Protein AF-A0AAJ6QW64-F1 (afdb_monomer)

Foldseek 3Di:
DDPDDDPVNVVVCVVVVVVDDQPDWAWQDADPQGKTKTWADDPPPPPDDIAIDIDHPDPDPDDDDDPQQVCVNVVVDPHRDDPVVSVVVVVVVVVVVVVVVVCCVVVPDPPQPPPPDPPDDGDDPDPDPPVPVPDPDDPDDDDPDDD

Secondary structure (DSSP, 8-state):
------HHHHHHHHHHHHHSPPPPPEEEEE-TT--EEEEE---GGG-PPPEEEEE-SS--TT----HHHHHHHTTS-SSPPPHHHHHHHHHHHHHHHHHHHHHHHHSTT------SSTTPPP--TT----TTTT-------------

Nearest PDB structures (foldseek):
  7aqr-assembly1_q  TM=7.880E-01  e=1.387E-02  Arabidopsis thaliana
  8bee-assembly1_q  TM=6.322E-01  e=2.793E-02  Arabidopsis thaliana
  8e73-assembly1_AL  TM=5.490E-01  e=1.575E-02  Vigna radiata
  7a24-assembly1_U  TM=6.537E-01  e=8.242E-02  Brassica oleracea
  6x89-assembly1_AL  TM=5.724E-01  e=6.389E-02  Vigna radiata

Structure (mmCIF, N/CA/C/O backbone):
data_AF-A0AAJ6QW64-F1
#
_entry.id   AF-A0AAJ6QW64-F1
#
loop_
_atom_site.group_PDB
_atom_site.id
_atom_site.type_symbol
_atom_site.label_atom_id
_atom_site.label_alt_id
_atom_site.label_comp_id
_atom_site.label_asym_id
_atom_site.label_entity_id
_atom_site.label_seq_id
_atom_site.pdbx_PDB_ins_code
_atom_site.Cartn_x
_atom_site.Cartn_y
_atom_site.Cartn_z
_atom_site.occupancy
_atom_site.B_iso_or_equiv
_atom_site.auth_seq_id
_atom_site.auth_comp_id
_atom_site.auth_asym_id
_atom_site.auth_atom_id
_atom_site.pdbx_PDB_model_num
ATOM 1 N N . MET A 1 1 ? 31.569 -36.046 -30.445 1.00 38.25 1 MET A N 1
ATOM 2 C CA . MET A 1 1 ? 32.509 -34.923 -30.222 1.00 38.25 1 MET A CA 1
ATOM 3 C C . MET A 1 1 ? 32.048 -34.120 -29.010 1.00 38.25 1 MET A C 1
ATOM 5 O O . MET A 1 1 ? 31.077 -33.381 -29.101 1.00 38.25 1 MET A O 1
ATOM 9 N N . SER A 1 2 ? 32.675 -34.322 -27.852 1.00 50.66 2 SER A N 1
ATOM 10 C CA . SER A 1 2 ? 32.357 -33.611 -26.608 1.00 50.66 2 SER A CA 1
ATOM 11 C C . SER A 1 2 ? 32.903 -32.180 -26.656 1.00 50.66 2 SER A C 1
ATOM 13 O O . SER A 1 2 ? 34.118 -31.992 -26.686 1.00 50.66 2 SER A O 1
ATOM 15 N N . ARG A 1 3 ? 32.027 -31.163 -26.658 1.00 63.41 3 ARG A N 1
ATOM 16 C CA . ARG A 1 3 ? 32.437 -29.757 -26.492 1.00 63.41 3 ARG A CA 1
ATOM 17 C C . ARG A 1 3 ? 32.950 -29.562 -25.066 1.00 63.41 3 ARG A C 1
ATOM 19 O O . ARG A 1 3 ? 32.152 -29.405 -24.144 1.00 63.41 3 ARG A O 1
ATOM 26 N N . GLN A 1 4 ? 34.266 -29.577 -24.878 1.00 64.62 4 GLN A N 1
ATOM 27 C CA . GLN A 1 4 ? 34.866 -29.096 -23.637 1.00 64.62 4 GLN A CA 1
ATOM 28 C C . GLN A 1 4 ? 34.564 -27.597 -23.528 1.00 64.62 4 GLN A C 1
ATOM 30 O O . GLN A 1 4 ? 34.981 -26.806 -24.371 1.00 64.62 4 GLN A O 1
ATOM 35 N N . ARG A 1 5 ? 33.757 -27.206 -22.538 1.00 65.44 5 ARG A N 1
ATOM 36 C CA . ARG A 1 5 ? 33.491 -25.793 -22.249 1.00 65.44 5 ARG A CA 1
ATOM 37 C C . ARG A 1 5 ? 34.778 -25.195 -21.683 1.00 65.44 5 ARG A C 1
ATOM 39 O O . ARG A 1 5 ? 35.220 -25.613 -20.618 1.00 65.44 5 ARG A O 1
ATOM 46 N N . SER A 1 6 ? 35.394 -24.271 -22.417 1.00 84.12 6 SER A N 1
ATOM 47 C CA . SER A 1 6 ? 36.622 -23.595 -21.992 1.00 84.12 6 SER A CA 1
ATOM 48 C C . SER A 1 6 ? 36.398 -22.873 -20.659 1.00 84.12 6 SER A C 1
ATOM 50 O O . SER A 1 6 ? 35.435 -22.121 -20.515 1.00 84.12 6 SER A O 1
ATOM 52 N N . VAL A 1 7 ? 37.289 -23.080 -19.684 1.00 86.06 7 VAL A N 1
ATOM 53 C CA . VAL A 1 7 ? 37.213 -22.441 -18.355 1.00 86.06 7 VAL A CA 1
ATOM 54 C C . VAL A 1 7 ? 37.225 -20.914 -18.478 1.00 86.06 7 VAL A C 1
ATOM 56 O O . VAL A 1 7 ? 36.453 -20.235 -17.806 1.00 86.06 7 VAL A O 1
ATOM 59 N N . LEU A 1 8 ? 38.029 -20.372 -19.400 1.00 85.88 8 LEU A N 1
ATOM 60 C CA . LEU A 1 8 ? 38.070 -18.933 -19.686 1.00 85.88 8 LEU A CA 1
ATOM 61 C C . LEU A 1 8 ? 36.736 -18.417 -20.227 1.00 85.88 8 LEU A C 1
ATOM 63 O O . LEU A 1 8 ? 36.308 -17.323 -19.871 1.00 85.88 8 LEU A O 1
ATOM 67 N N . GLN A 1 9 ? 36.053 -19.221 -21.042 1.00 84.75 9 GLN A N 1
ATOM 68 C CA . GLN A 1 9 ? 34.741 -18.868 -21.569 1.00 84.75 9 GLN A CA 1
ATOM 69 C C . GLN A 1 9 ? 33.681 -18.852 -20.462 1.00 84.75 9 GLN A C 1
ATOM 71 O O . GLN A 1 9 ? 32.880 -17.930 -20.414 1.00 84.75 9 GLN A O 1
ATOM 76 N N . VAL A 1 10 ? 33.731 -19.790 -19.510 1.00 86.94 10 VAL A N 1
ATOM 77 C CA . VAL A 1 10 ? 32.842 -19.779 -18.333 1.00 86.94 10 VAL A CA 1
ATOM 78 C C . VAL A 1 10 ? 33.070 -18.535 -17.469 1.00 86.94 10 VAL A C 1
ATOM 80 O O . VAL A 1 10 ? 32.108 -17.923 -17.008 1.00 86.94 10 VAL A O 1
ATOM 83 N N . LEU A 1 11 ? 34.327 -18.137 -17.257 1.00 89.06 11 LEU A N 1
ATOM 84 C CA . LEU A 1 11 ? 34.660 -16.925 -16.504 1.00 89.06 11 LEU A CA 1
ATOM 85 C C . LEU A 1 11 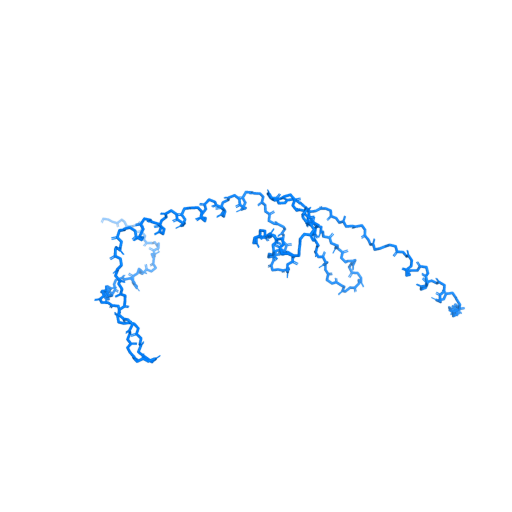? 34.187 -15.658 -17.228 1.00 89.06 11 LEU A C 1
ATOM 87 O O . LEU A 1 11 ? 33.595 -14.785 -16.598 1.00 89.06 11 LEU A O 1
ATOM 91 N N . TYR A 1 12 ? 34.387 -15.584 -18.544 1.00 89.56 12 TYR A N 1
ATOM 92 C CA . TYR A 1 12 ? 33.921 -14.477 -19.377 1.00 89.56 12 TYR A CA 1
ATOM 93 C C . TYR A 1 12 ? 32.392 -14.378 -19.393 1.00 89.56 12 TYR A C 1
ATOM 95 O O . TYR A 1 12 ? 31.841 -13.302 -19.169 1.00 89.56 12 TYR A O 1
ATOM 103 N N . ASP A 1 13 ? 31.701 -15.501 -19.588 1.00 85.00 13 ASP A N 1
ATOM 104 C CA . ASP A 1 13 ? 30.243 -15.558 -19.574 1.00 85.00 13 ASP A CA 1
ATOM 105 C C . ASP A 1 13 ? 29.701 -15.146 -18.203 1.00 85.00 13 ASP A C 1
ATOM 107 O O . ASP A 1 13 ? 28.763 -14.358 -18.132 1.00 85.00 13 ASP A O 1
ATOM 111 N N . ASN A 1 14 ? 30.304 -15.611 -17.104 1.00 85.38 14 ASN A N 1
ATOM 112 C CA . ASN A 1 14 ? 29.920 -15.192 -15.754 1.00 85.38 14 ASN A CA 1
ATOM 113 C C . ASN A 1 14 ? 30.168 -13.696 -15.515 1.00 85.38 14 ASN A C 1
ATOM 115 O O . ASN A 1 14 ? 29.297 -13.025 -14.963 1.00 85.38 14 ASN A O 1
ATOM 119 N N . PHE A 1 15 ? 31.302 -13.156 -15.965 1.00 89.38 15 PHE A N 1
ATOM 120 C CA . PHE A 1 15 ? 31.615 -11.731 -15.863 1.00 89.38 15 PHE A CA 1
ATOM 121 C C . PHE A 1 15 ? 30.610 -10.876 -16.644 1.00 89.38 15 PHE A C 1
ATOM 123 O O . PHE A 1 15 ? 30.003 -9.962 -16.086 1.00 89.38 15 PHE A O 1
ATOM 130 N N . TRP A 1 16 ? 30.329 -11.213 -17.903 1.00 87.25 16 TRP A N 1
ATOM 131 C CA . TRP A 1 16 ? 29.345 -10.473 -18.691 1.00 87.25 16 TRP A CA 1
ATOM 132 C C . TRP A 1 16 ? 27.920 -10.674 -18.196 1.00 87.25 16 TRP A C 1
ATOM 134 O O . TRP A 1 16 ? 27.145 -9.723 -18.203 1.00 87.25 16 TRP A O 1
ATOM 144 N N . ASN A 1 17 ? 27.569 -11.863 -17.705 1.00 79.31 17 ASN A N 1
ATOM 145 C CA . ASN A 1 17 ? 26.286 -12.096 -17.044 1.00 79.31 17 ASN A CA 1
ATOM 146 C C . ASN A 1 17 ? 26.152 -11.293 -15.743 1.00 79.31 17 ASN A C 1
ATOM 148 O O . ASN A 1 17 ? 25.041 -10.878 -15.427 1.00 79.31 17 ASN A O 1
ATOM 152 N N . SER A 1 18 ? 27.247 -11.024 -15.024 1.00 79.00 18 SER A N 1
ATOM 153 C CA . SER A 1 18 ? 27.232 -10.142 -13.848 1.00 79.00 18 SER A CA 1
ATOM 154 C C . SER A 1 18 ? 27.009 -8.668 -14.213 1.00 79.00 18 SER A C 1
ATOM 156 O O . SER A 1 18 ? 26.422 -7.925 -13.431 1.00 79.00 18 SER A O 1
ATOM 158 N N . LEU A 1 19 ? 27.405 -8.267 -15.427 1.00 84.44 19 LEU A N 1
ATOM 159 C CA . LEU A 1 19 ? 27.196 -6.923 -15.973 1.00 84.44 19 LEU A CA 1
ATOM 160 C C . LEU A 1 19 ? 25.818 -6.737 -16.632 1.00 84.44 19 LEU A C 1
ATOM 162 O O . LEU A 1 19 ? 25.394 -5.605 -16.876 1.00 84.44 19 LEU A O 1
ATOM 166 N N . ARG A 1 20 ? 25.099 -7.829 -16.934 1.00 77.50 20 ARG A N 1
ATOM 167 C CA . ARG A 1 20 ? 23.729 -7.760 -17.459 1.00 77.50 20 ARG A CA 1
ATOM 168 C C . ARG A 1 20 ? 22.813 -7.175 -16.384 1.00 77.50 20 ARG A C 1
ATOM 170 O O . ARG A 1 20 ? 22.674 -7.723 -15.292 1.00 77.50 20 ARG A O 1
ATOM 177 N N . ARG A 1 21 ? 22.168 -6.053 -16.715 1.00 67.12 21 ARG A N 1
ATOM 178 C CA . ARG A 1 21 ? 21.164 -5.403 -15.862 1.00 67.12 21 ARG A CA 1
ATOM 179 C C . ARG A 1 21 ? 20.037 -6.384 -15.524 1.00 67.12 21 ARG A C 1
ATOM 181 O O . ARG A 1 21 ? 19.659 -7.215 -16.349 1.00 67.12 21 ARG A O 1
ATOM 188 N N . GLN A 1 22 ? 19.511 -6.276 -14.302 1.00 66.75 22 GLN A N 1
ATOM 189 C CA . GLN A 1 22 ? 18.327 -7.027 -13.881 1.00 66.75 22 GLN A CA 1
ATOM 190 C C . GLN A 1 22 ? 17.165 -6.776 -14.865 1.00 66.75 22 GLN A C 1
ATOM 192 O O . GLN A 1 22 ? 17.109 -5.695 -15.459 1.00 66.75 22 GLN A O 1
ATOM 197 N N . PRO A 1 23 ? 16.248 -7.747 -15.048 1.00 66.31 23 PRO A N 1
ATOM 198 C CA . PRO A 1 23 ? 15.043 -7.558 -15.852 1.00 66.31 23 PRO A CA 1
ATOM 199 C C . PRO A 1 23 ? 14.312 -6.249 -15.518 1.00 66.31 23 PRO A C 1
ATOM 201 O O . PRO A 1 23 ? 14.317 -5.841 -14.351 1.00 66.31 23 PRO A O 1
ATOM 204 N N . PRO A 1 24 ? 13.683 -5.599 -16.514 1.00 69.94 24 PRO A N 1
ATOM 205 C CA . PRO A 1 24 ? 12.974 -4.345 -16.300 1.00 69.94 24 PRO A CA 1
ATOM 206 C C . PRO A 1 24 ? 11.859 -4.521 -15.262 1.00 69.94 24 PRO A C 1
ATOM 208 O O . PRO A 1 24 ? 11.127 -5.511 -15.282 1.00 69.94 24 PRO A O 1
ATOM 211 N N . LEU A 1 25 ? 11.742 -3.552 -14.353 1.00 81.19 25 LEU A N 1
ATOM 212 C CA . LEU A 1 25 ? 10.661 -3.489 -13.373 1.00 81.19 25 LEU A CA 1
ATOM 213 C C . LEU A 1 25 ? 9.340 -3.249 -14.111 1.00 81.19 25 LEU A C 1
ATOM 215 O O . LEU A 1 25 ? 9.240 -2.311 -14.903 1.00 81.19 25 LEU A O 1
ATOM 219 N N . LYS A 1 26 ? 8.320 -4.073 -13.847 1.00 88.88 26 LYS A N 1
ATOM 220 C CA . LYS A 1 26 ? 6.981 -3.843 -14.391 1.00 88.88 26 LYS A CA 1
ATOM 221 C C . LYS A 1 26 ? 6.256 -2.833 -13.494 1.00 88.88 26 LYS A C 1
ATOM 223 O O . LYS A 1 26 ? 6.089 -3.135 -12.310 1.00 88.88 26 LYS A O 1
ATOM 228 N N . PRO A 1 27 ? 5.829 -1.664 -14.009 1.00 90.94 27 PRO A N 1
ATOM 229 C CA . PRO A 1 27 ? 4.996 -0.749 -13.238 1.00 90.94 27 PRO A CA 1
ATOM 230 C C . PRO A 1 27 ? 3.635 -1.403 -12.985 1.00 90.94 27 PRO A C 1
ATOM 232 O O . PRO A 1 27 ? 3.024 -1.948 -13.906 1.00 90.94 27 PRO A O 1
ATOM 235 N N . VAL A 1 28 ? 3.195 -1.389 -11.729 1.00 93.06 28 VAL A N 1
ATOM 236 C CA . VAL A 1 28 ? 1.933 -2.004 -11.296 1.00 93.06 28 VAL A CA 1
ATOM 237 C C . VAL A 1 28 ? 0.878 -0.941 -11.035 1.00 93.06 28 VAL A C 1
ATOM 239 O O . VAL A 1 28 ? -0.241 -1.071 -11.520 1.00 93.06 28 VAL A O 1
ATOM 242 N N . GLY A 1 29 ? 1.234 0.112 -10.301 1.00 91.44 29 GLY A N 1
ATOM 243 C CA . GLY A 1 29 ? 0.305 1.183 -9.963 1.00 91.44 29 GLY A CA 1
ATOM 244 C C . GLY A 1 29 ? 0.920 2.249 -9.067 1.00 91.44 29 GLY A C 1
ATOM 245 O O . GLY A 1 29 ? 2.108 2.198 -8.738 1.00 91.44 29 GLY A O 1
ATOM 246 N N . GLU A 1 30 ? 0.081 3.203 -8.690 1.00 92.25 30 GLU A N 1
ATOM 247 C CA . GLU A 1 30 ? 0.388 4.327 -7.808 1.00 92.25 30 GLU A CA 1
ATOM 248 C C . GLU A 1 30 ? -0.679 4.387 -6.709 1.00 92.25 30 GLU A C 1
ATOM 250 O O . GLU A 1 30 ? -1.837 4.031 -6.954 1.00 92.25 30 GLU A O 1
ATOM 255 N N . ASP A 1 31 ? -0.298 4.773 -5.493 1.00 90.81 31 ASP A N 1
ATOM 256 C CA . ASP A 1 31 ? -1.255 5.004 -4.407 1.00 90.81 31 ASP A CA 1
ATOM 257 C C . ASP A 1 31 ? -1.730 6.464 -4.336 1.00 90.81 31 ASP A C 1
ATOM 259 O O . ASP A 1 31 ? -1.304 7.326 -5.099 1.00 90.81 31 ASP A O 1
ATOM 263 N N . TYR A 1 32 ? -2.630 6.758 -3.395 1.00 87.19 32 TYR A N 1
ATOM 264 C CA . TYR A 1 32 ? -3.131 8.117 -3.166 1.00 87.19 32 TYR A CA 1
ATOM 265 C C . TYR A 1 32 ? -2.081 9.073 -2.567 1.00 87.19 32 TYR A C 1
ATOM 267 O O . TYR A 1 32 ? -2.336 10.273 -2.501 1.00 87.19 32 TYR A O 1
ATOM 275 N N . LEU A 1 33 ? -0.931 8.556 -2.115 1.00 87.50 33 LEU A N 1
ATOM 276 C CA . LEU A 1 33 ? 0.207 9.335 -1.615 1.00 87.50 33 LEU A CA 1
ATOM 277 C C . LEU A 1 33 ? 1.235 9.626 -2.726 1.00 87.50 33 LEU A C 1
ATOM 279 O O . LEU A 1 33 ? 2.174 10.388 -2.505 1.00 87.50 33 LEU A O 1
ATOM 283 N N . GLY A 1 34 ? 1.056 9.042 -3.915 1.00 89.00 34 GLY A N 1
ATOM 284 C CA . GLY A 1 34 ? 1.949 9.168 -5.064 1.00 89.00 34 GLY A CA 1
ATOM 285 C C . GLY A 1 34 ? 3.089 8.143 -5.104 1.00 89.00 34 GLY A C 1
ATOM 286 O O . GLY A 1 34 ? 3.952 8.217 -5.983 1.00 89.00 34 GLY A O 1
ATOM 287 N N . ASN A 1 35 ? 3.136 7.182 -4.175 1.00 91.75 35 ASN A N 1
ATOM 288 C CA . ASN A 1 35 ? 4.160 6.140 -4.181 1.00 91.75 35 ASN A CA 1
ATOM 289 C C . ASN A 1 35 ? 3.924 5.191 -5.356 1.00 91.75 35 ASN A C 1
ATOM 291 O O . ASN A 1 35 ? 2.798 4.755 -5.609 1.00 91.75 35 ASN A O 1
ATOM 295 N N . LYS A 1 36 ? 5.003 4.820 -6.050 1.00 92.88 36 LYS A N 1
ATOM 296 C CA . LYS A 1 36 ? 4.933 3.968 -7.244 1.00 92.88 36 LYS A CA 1
ATOM 297 C C . LYS A 1 36 ? 5.349 2.547 -6.923 1.00 92.88 36 LYS A C 1
ATOM 299 O O . LYS A 1 36 ? 6.393 2.310 -6.316 1.00 92.88 36 LYS A O 1
ATOM 304 N N . TYR A 1 37 ? 4.557 1.591 -7.384 1.00 93.19 37 TYR A N 1
ATOM 305 C CA . TYR A 1 37 ? 4.733 0.179 -7.076 1.00 93.19 37 TYR A CA 1
ATOM 306 C C . TYR A 1 37 ? 5.154 -0.608 -8.306 1.00 93.19 37 TYR A C 1
ATOM 308 O O . TYR A 1 37 ? 4.605 -0.456 -9.402 1.00 93.19 37 TYR A O 1
ATOM 316 N N . PHE A 1 38 ? 6.124 -1.494 -8.100 1.00 92.75 38 PHE A N 1
ATOM 317 C CA . PHE A 1 38 ? 6.742 -2.283 -9.151 1.00 92.75 38 PHE A CA 1
ATOM 318 C C . PHE A 1 38 ? 6.791 -3.758 -8.778 1.00 92.75 38 PHE A C 1
ATOM 320 O O . PHE A 1 38 ? 7.057 -4.134 -7.632 1.00 92.75 38 PHE A O 1
ATOM 327 N N . GLU A 1 39 ? 6.593 -4.607 -9.781 1.00 90.62 39 GLU A N 1
ATOM 328 C CA . GLU A 1 39 ? 6.738 -6.049 -9.650 1.00 90.62 39 GLU A CA 1
ATOM 329 C C . GLU A 1 39 ? 7.851 -6.565 -10.558 1.00 90.62 39 GLU A C 1
ATOM 331 O O . GLU A 1 39 ? 7.930 -6.275 -11.754 1.00 90.62 39 GLU A O 1
ATOM 336 N N . PHE A 1 40 ? 8.716 -7.375 -9.963 1.00 85.44 40 PHE A N 1
ATOM 337 C CA . PHE A 1 40 ? 9.728 -8.150 -10.645 1.00 85.44 40 PHE A CA 1
ATOM 338 C C . PHE A 1 40 ? 9.241 -9.589 -10.767 1.00 85.44 40 PHE A C 1
ATOM 340 O O . PHE A 1 40 ? 9.218 -10.339 -9.783 1.00 85.44 40 PHE A O 1
ATOM 347 N N . GLN A 1 41 ? 8.887 -9.994 -11.984 1.00 74.44 41 GLN A N 1
ATOM 348 C CA . GLN A 1 41 ? 8.625 -11.395 -12.273 1.00 74.44 41 GLN A CA 1
ATOM 349 C C . GLN A 1 41 ? 9.960 -12.124 -12.396 1.00 74.44 41 GLN A C 1
ATOM 351 O O . GLN A 1 41 ? 10.731 -11.920 -13.334 1.00 74.44 41 GLN A O 1
ATOM 356 N N . ALA A 1 42 ? 10.260 -12.967 -11.411 1.00 69.44 42 ALA A N 1
ATOM 357 C CA . ALA A 1 42 ? 11.353 -13.908 -11.546 1.00 69.44 42 ALA A CA 1
ATOM 358 C C . ALA A 1 42 ? 11.024 -14.865 -12.696 1.00 69.44 42 ALA A C 1
ATOM 360 O O . ALA A 1 42 ? 9.936 -15.431 -12.733 1.00 69.44 42 ALA A O 1
ATOM 361 N N . GLY A 1 43 ? 11.952 -15.038 -13.640 1.00 65.94 43 GLY A N 1
ATOM 362 C CA . GLY A 1 43 ? 11.739 -15.974 -14.742 1.00 65.94 43 GLY A CA 1
ATOM 363 C C . GLY A 1 43 ? 11.444 -17.383 -14.217 1.00 65.94 43 GLY A C 1
ATOM 364 O O . GLY A 1 43 ? 12.113 -17.833 -13.285 1.00 65.94 43 GLY A O 1
ATOM 365 N N . GLU A 1 44 ? 10.493 -18.075 -14.853 1.00 60.84 44 GLU A N 1
ATOM 366 C CA . GLU A 1 44 ? 9.968 -19.410 -14.495 1.00 60.84 44 GLU A CA 1
ATOM 367 C C . GLU A 1 44 ? 11.069 -20.417 -14.101 1.00 60.84 44 GLU A C 1
ATOM 369 O O . GLU A 1 44 ? 10.932 -21.208 -13.174 1.00 60.84 44 GLU A O 1
ATOM 374 N N . ARG A 1 45 ? 12.224 -20.354 -14.779 1.00 59.31 45 ARG A N 1
ATOM 375 C CA . ARG A 1 45 ? 13.355 -21.283 -14.599 1.00 59.31 45 ARG A CA 1
ATOM 376 C C . ARG A 1 45 ? 14.247 -20.963 -13.397 1.00 59.31 45 ARG A C 1
ATOM 378 O O . ARG A 1 45 ? 15.137 -21.743 -13.082 1.00 59.31 45 ARG A O 1
ATOM 385 N N . SER A 1 46 ? 14.078 -19.801 -12.767 1.00 64.81 46 SER A N 1
ATOM 386 C CA . SER A 1 46 ? 15.005 -19.303 -11.747 1.00 64.81 46 SER A CA 1
ATOM 387 C C . SER A 1 46 ? 14.700 -19.832 -10.343 1.00 64.81 46 SER A C 1
ATOM 389 O O . SER A 1 46 ? 15.554 -19.712 -9.467 1.00 64.81 46 SER A O 1
ATOM 391 N N . GLY A 1 47 ? 13.495 -20.364 -10.094 1.00 65.19 47 GLY A N 1
ATOM 392 C CA . GLY A 1 47 ? 13.049 -20.753 -8.746 1.00 65.19 47 GLY A CA 1
ATOM 393 C C . GLY A 1 47 ? 13.018 -19.588 -7.740 1.00 65.19 47 GLY A C 1
ATOM 394 O O . GLY A 1 47 ? 12.820 -19.791 -6.544 1.00 65.19 47 GLY A O 1
ATOM 395 N N . ARG A 1 48 ? 13.247 -18.353 -8.204 1.00 71.50 48 ARG A N 1
ATOM 396 C CA . ARG A 1 48 ? 13.240 -17.142 -7.383 1.00 71.50 48 ARG A CA 1
ATOM 397 C C . ARG A 1 48 ? 11.799 -16.680 -7.206 1.00 71.50 48 ARG A C 1
ATOM 399 O O . ARG A 1 48 ? 11.005 -16.744 -8.136 1.00 71.50 48 ARG A O 1
ATOM 406 N N . ARG A 1 49 ? 11.472 -16.183 -6.014 1.00 72.50 49 ARG A N 1
ATOM 407 C CA . ARG A 1 49 ? 10.178 -15.541 -5.756 1.00 72.50 49 ARG A CA 1
ATOM 408 C C . ARG A 1 49 ? 10.109 -14.197 -6.484 1.00 72.50 49 ARG A C 1
ATOM 410 O O . ARG A 1 49 ? 11.129 -13.513 -6.606 1.00 72.50 49 ARG A O 1
ATOM 417 N N . SER A 1 50 ? 8.914 -13.829 -6.943 1.00 79.75 50 SER A N 1
ATOM 418 C CA . SER A 1 50 ? 8.630 -12.486 -7.449 1.00 79.75 50 SER A CA 1
ATOM 419 C C . SER A 1 50 ? 8.998 -11.457 -6.382 1.00 79.75 50 SER A C 1
ATOM 421 O O . SER A 1 50 ? 8.601 -11.592 -5.222 1.00 79.75 50 SER A O 1
ATOM 423 N N . LYS A 1 51 ? 9.796 -10.455 -6.754 1.00 86.31 51 LYS A N 1
ATOM 424 C CA . LYS A 1 51 ? 10.152 -9.361 -5.843 1.00 86.31 51 LYS A CA 1
ATOM 425 C C . LYS A 1 51 ? 9.201 -8.201 -6.088 1.00 86.31 51 LYS A C 1
ATOM 427 O O . LYS A 1 51 ? 8.891 -7.894 -7.233 1.00 86.31 51 LYS A O 1
ATOM 432 N N . ARG A 1 52 ? 8.752 -7.559 -5.019 1.00 91.19 52 ARG A N 1
ATOM 433 C CA . ARG A 1 52 ? 7.886 -6.380 -5.074 1.00 91.19 52 ARG A CA 1
ATOM 434 C C . ARG A 1 52 ? 8.640 -5.224 -4.450 1.00 91.19 52 ARG A C 1
ATOM 436 O O . ARG A 1 52 ? 9.325 -5.420 -3.446 1.00 91.19 52 ARG A O 1
ATOM 443 N N . GLN A 1 53 ? 8.589 -4.069 -5.093 1.00 90.00 53 GLN A N 1
ATOM 444 C CA . GLN A 1 53 ? 9.321 -2.881 -4.674 1.00 90.00 53 GLN A CA 1
ATOM 445 C C . GLN A 1 53 ? 8.409 -1.665 -4.739 1.00 90.00 53 GLN A C 1
ATOM 447 O O . GLN A 1 53 ? 7.528 -1.582 -5.595 1.00 90.00 53 GLN A O 1
ATOM 452 N N . VAL A 1 54 ? 8.648 -0.733 -3.824 1.00 91.75 54 VAL A N 1
ATOM 453 C CA . VAL A 1 54 ? 8.026 0.585 -3.808 1.00 91.75 54 VAL A CA 1
ATOM 454 C C . VAL A 1 54 ? 9.104 1.626 -4.050 1.00 91.75 54 VAL A C 1
ATOM 456 O O . VAL A 1 54 ? 10.220 1.510 -3.542 1.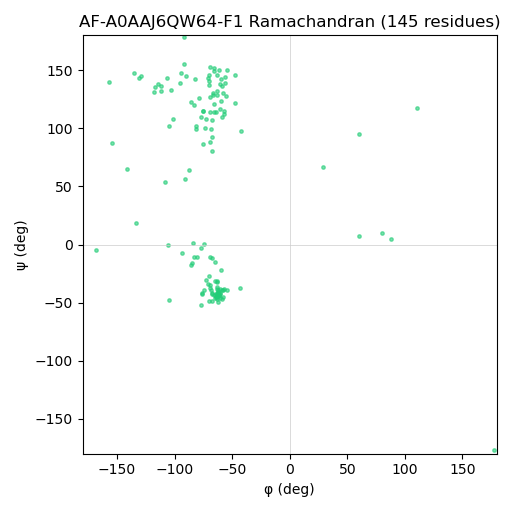00 91.75 54 VAL A O 1
ATOM 459 N N . GLN A 1 55 ? 8.770 2.614 -4.864 1.00 90.94 55 GLN A N 1
ATOM 460 C CA . GLN A 1 55 ? 9.519 3.844 -5.007 1.00 90.94 55 GLN A CA 1
ATOM 461 C C . GLN A 1 55 ? 8.728 4.924 -4.263 1.00 90.94 55 GLN A C 1
ATOM 463 O O . GLN A 1 55 ? 7.688 5.356 -4.775 1.00 90.94 55 GLN A O 1
ATOM 468 N N . PRO A 1 56 ? 9.155 5.295 -3.044 1.00 88.62 56 PRO A N 1
ATOM 469 C CA . PRO A 1 56 ? 8.474 6.327 -2.285 1.00 88.62 56 PRO A CA 1
ATOM 470 C C . PRO A 1 56 ? 8.673 7.692 -2.949 1.00 88.62 56 PRO A C 1
ATOM 472 O O . PRO A 1 56 ? 9.666 7.918 -3.647 1.00 88.62 56 PRO A O 1
ATOM 475 N N . VAL A 1 57 ? 7.714 8.594 -2.744 1.00 88.25 57 VAL A N 1
ATOM 476 C CA . VAL A 1 57 ? 7.843 9.996 -3.182 1.00 88.25 57 VAL A CA 1
ATOM 477 C C . VAL A 1 57 ? 8.801 10.762 -2.274 1.00 88.25 57 VAL A C 1
ATOM 479 O O . VAL A 1 57 ? 9.576 11.587 -2.751 1.00 88.25 57 VAL A O 1
ATOM 482 N N . SER A 1 58 ? 8.740 10.483 -0.971 1.00 85.25 58 SER A N 1
ATOM 483 C CA . SER A 1 58 ? 9.628 11.058 0.039 1.00 85.25 58 SER A CA 1
ATOM 484 C C . SER A 1 58 ? 10.867 10.182 0.233 1.00 85.25 58 SER A C 1
ATOM 486 O O . SER A 1 58 ? 10.782 8.957 0.178 1.00 85.25 58 SER A O 1
ATOM 488 N N . GLU A 1 59 ? 12.016 10.806 0.491 1.00 81.69 59 GLU A N 1
ATOM 489 C CA . GLU A 1 59 ? 13.269 10.115 0.836 1.00 81.69 59 GLU A CA 1
ATOM 490 C C . GLU A 1 59 ? 13.365 9.766 2.335 1.00 81.69 59 GLU A C 1
ATOM 492 O O . GLU A 1 59 ? 14.370 9.215 2.787 1.00 81.69 59 GLU A O 1
ATOM 497 N N . GLU A 1 60 ? 12.335 10.086 3.120 1.00 82.75 60 GLU A N 1
ATOM 498 C CA . GLU A 1 60 ? 12.276 9.754 4.543 1.00 82.75 60 GLU A CA 1
ATOM 499 C C . GLU A 1 60 ? 12.269 8.238 4.777 1.00 82.75 60 GLU A C 1
ATOM 501 O O . GLU A 1 60 ? 11.718 7.467 3.995 1.00 82.75 60 GLU A O 1
ATOM 506 N N . VAL A 1 61 ? 12.890 7.799 5.876 1.00 72.69 61 VAL A N 1
ATOM 507 C CA . VAL A 1 61 ? 12.998 6.370 6.224 1.00 72.69 61 VAL A CA 1
ATOM 508 C C . VAL A 1 61 ? 11.644 5.793 6.652 1.00 72.69 61 VAL A C 1
ATOM 510 O O . VAL A 1 61 ? 11.340 4.647 6.322 1.00 72.69 61 VAL A O 1
ATOM 513 N N . ASP A 1 62 ? 10.818 6.608 7.312 1.00 76.69 62 ASP A N 1
ATOM 514 C CA . ASP A 1 62 ? 9.520 6.225 7.876 1.00 76.69 62 ASP A CA 1
ATOM 515 C C . ASP A 1 62 ? 8.362 6.826 7.064 1.00 76.69 62 ASP A C 1
ATOM 517 O O . ASP A 1 62 ? 7.495 7.523 7.588 1.00 76.69 62 ASP A O 1
ATOM 521 N N . TYR A 1 63 ? 8.355 6.581 5.754 1.00 78.69 63 TYR A N 1
ATOM 522 C CA . TYR A 1 63 ? 7.254 7.018 4.899 1.00 78.69 63 TYR A CA 1
ATOM 523 C C . TYR A 1 63 ? 5.982 6.206 5.174 1.00 78.69 63 TYR A C 1
ATOM 525 O O . TYR A 1 63 ? 6.009 4.986 5.370 1.00 78.69 63 TYR A O 1
ATOM 533 N N . GLU A 1 64 ? 4.839 6.888 5.158 1.00 82.69 64 GLU A N 1
ATOM 534 C CA . GLU A 1 64 ? 3.545 6.240 5.328 1.00 82.69 64 GLU A CA 1
ATOM 535 C C . GLU A 1 64 ? 3.215 5.371 4.108 1.00 82.69 64 GLU A C 1
ATOM 537 O O . GLU A 1 64 ? 3.234 5.822 2.960 1.00 82.69 64 GLU A O 1
ATOM 542 N N . LEU A 1 65 ? 2.891 4.104 4.371 1.00 87.44 65 LEU A N 1
ATOM 543 C CA . LEU A 1 65 ? 2.429 3.154 3.368 1.00 87.44 65 LEU A CA 1
ATOM 544 C C . LEU A 1 65 ? 0.959 2.810 3.612 1.00 87.44 65 LEU A C 1
ATOM 546 O O . LEU A 1 65 ? 0.594 2.432 4.732 1.00 87.44 65 LEU A O 1
ATOM 550 N N . PRO A 1 66 ? 0.106 2.847 2.575 1.00 90.56 66 PRO A N 1
ATOM 551 C CA . PRO A 1 66 ? -1.237 2.310 2.681 1.00 90.56 66 PRO A CA 1
ATOM 552 C C . PRO A 1 66 ? -1.194 0.819 3.015 1.00 90.56 66 PRO A C 1
ATOM 554 O O . PRO A 1 66 ? -0.414 0.046 2.450 1.00 90.56 66 PRO A O 1
ATOM 557 N N . PHE A 1 67 ? -2.078 0.398 3.913 1.00 89.88 67 PHE A N 1
ATOM 558 C CA . PHE A 1 67 ? -2.127 -0.973 4.418 1.00 89.88 67 PHE A CA 1
ATOM 559 C C . PHE A 1 67 ? -2.296 -2.023 3.306 1.00 89.88 67 PHE A C 1
ATOM 561 O O . PHE A 1 67 ? -1.705 -3.103 3.359 1.00 89.88 67 PHE A O 1
ATOM 568 N N . GLU A 1 68 ? -3.100 -1.729 2.284 1.00 92.50 68 GLU A N 1
ATOM 569 C CA . GLU A 1 68 ? -3.365 -2.667 1.195 1.00 92.50 68 GLU A CA 1
ATOM 570 C C . GLU A 1 68 ? -2.114 -2.907 0.343 1.00 92.50 68 GLU A C 1
ATOM 572 O O . GLU A 1 68 ? -1.791 -4.049 -0.008 1.00 92.50 68 GLU A O 1
ATOM 577 N N . TRP A 1 69 ? -1.376 -1.831 0.069 1.00 93.19 69 TRP A N 1
ATOM 578 C CA . TRP A 1 69 ? -0.113 -1.870 -0.655 1.00 93.19 69 TRP A CA 1
ATOM 579 C C . TRP A 1 69 ? 0.993 -2.532 0.164 1.00 93.19 69 TRP A C 1
ATOM 581 O O . TRP A 1 69 ? 1.765 -3.324 -0.374 1.00 93.19 69 TRP A O 1
ATOM 591 N N . GLU A 1 70 ? 1.025 -2.312 1.477 1.00 92.62 70 GLU A N 1
ATOM 592 C CA . GLU A 1 70 ? 1.941 -2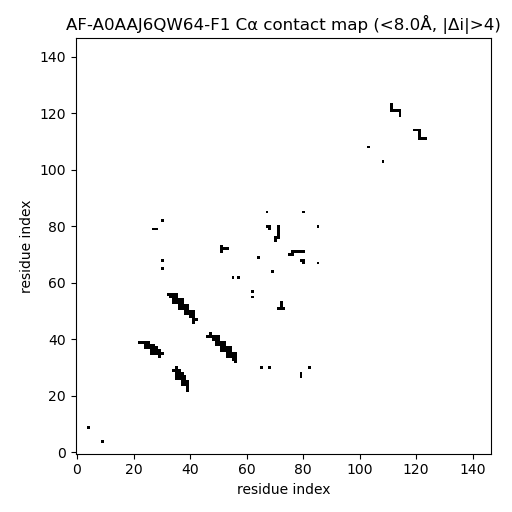.991 2.394 1.00 92.62 70 GLU A CA 1
ATOM 593 C C . GLU A 1 70 ? 1.702 -4.516 2.417 1.00 92.62 70 GLU A C 1
ATOM 595 O O . GLU A 1 70 ? 2.644 -5.316 2.342 1.00 92.62 70 GLU A O 1
ATOM 600 N N . ALA A 1 71 ? 0.436 -4.948 2.458 1.00 92.88 71 ALA A N 1
ATOM 601 C CA . ALA A 1 71 ? 0.069 -6.362 2.393 1.00 92.88 71 ALA A CA 1
ATOM 602 C C . ALA A 1 71 ? 0.485 -7.007 1.060 1.00 92.88 71 ALA A C 1
ATOM 604 O O . ALA A 1 71 ? 0.949 -8.156 1.041 1.00 92.88 71 ALA A O 1
ATOM 605 N N . TRP A 1 72 ? 0.355 -6.273 -0.049 1.00 93.38 72 TRP A N 1
ATOM 606 C CA . TRP A 1 72 ? 0.844 -6.711 -1.352 1.00 93.38 72 TRP A CA 1
ATOM 607 C C . TRP A 1 72 ? 2.377 -6.762 -1.396 1.00 93.38 72 TRP A C 1
ATOM 609 O O . TRP A 1 72 ? 2.927 -7.806 -1.735 1.00 93.38 72 TRP A O 1
ATOM 619 N N . LEU A 1 73 ? 3.101 -5.732 -0.959 1.00 92.12 73 LEU A N 1
ATOM 620 C CA . LEU A 1 73 ? 4.571 -5.735 -0.910 1.00 92.12 73 LEU A CA 1
ATOM 621 C C . LEU A 1 73 ? 5.134 -6.927 -0.120 1.00 92.12 73 LEU A C 1
ATOM 623 O O . LEU A 1 73 ? 6.100 -7.558 -0.548 1.00 92.12 73 LEU A O 1
ATOM 627 N N . ARG A 1 74 ? 4.490 -7.292 0.996 1.00 91.06 74 ARG A N 1
ATOM 628 C CA . ARG A 1 74 ? 4.889 -8.434 1.839 1.00 91.06 74 ARG A CA 1
ATOM 629 C C . ARG A 1 74 ? 4.500 -9.807 1.290 1.00 91.06 74 ARG A C 1
ATOM 631 O O . ARG A 1 74 ? 4.825 -10.817 1.910 1.00 91.06 74 ARG A O 1
ATOM 638 N N . GLY A 1 75 ? 3.792 -9.879 0.165 1.00 89.25 75 GLY A N 1
ATOM 639 C CA . GLY A 1 75 ? 3.371 -11.157 -0.411 1.00 89.25 75 GLY A CA 1
ATOM 640 C C . GLY A 1 75 ? 2.138 -11.781 0.241 1.00 89.25 75 GLY A C 1
ATOM 641 O O . GLY A 1 75 ? 1.830 -12.929 -0.059 1.00 89.25 75 GLY A O 1
ATOM 642 N N . ARG A 1 76 ? 1.420 -11.061 1.119 1.00 90.38 76 ARG A N 1
ATOM 643 C CA . ARG A 1 76 ? 0.168 -11.569 1.716 1.00 90.38 76 ARG A CA 1
ATOM 644 C C . ARG A 1 76 ? -0.981 -11.580 0.708 1.00 90.38 76 ARG A C 1
ATOM 646 O O . ARG A 1 76 ? -1.864 -12.423 0.805 1.00 90.38 76 ARG A O 1
ATOM 653 N N . ARG A 1 77 ? -0.965 -10.651 -0.251 1.00 90.31 77 ARG A N 1
ATOM 654 C CA . ARG A 1 77 ? -1.912 -10.587 -1.376 1.00 90.31 77 ARG A CA 1
ATOM 655 C C . ARG A 1 77 ? -1.233 -11.013 -2.668 1.00 90.31 77 ARG A C 1
ATOM 657 O O . ARG A 1 77 ? -0.067 -10.686 -2.872 1.00 90.31 77 ARG A O 1
ATOM 664 N N . ARG A 1 78 ? -1.939 -11.716 -3.555 1.00 88.81 78 ARG A N 1
ATOM 665 C CA . ARG A 1 78 ? -1.417 -12.038 -4.893 1.00 88.81 78 ARG A CA 1
ATOM 666 C C . ARG A 1 78 ? -1.508 -10.818 -5.805 1.00 88.81 78 ARG A C 1
ATOM 668 O O . ARG A 1 78 ? -0.486 -10.407 -6.349 1.00 88.81 78 ARG A O 1
ATOM 675 N N . ASP A 1 79 ? -2.694 -10.233 -5.874 1.00 90.75 79 ASP A N 1
ATOM 676 C CA . ASP A 1 79 ? -3.027 -9.133 -6.772 1.00 90.75 79 ASP A CA 1
ATOM 677 C C . ASP A 1 79 ? -2.852 -7.772 -6.076 1.00 90.75 79 ASP A C 1
ATOM 679 O O . ASP A 1 79 ? -3.007 -7.690 -4.848 1.00 90.75 79 ASP A O 1
ATOM 683 N N . PRO A 1 80 ? -2.461 -6.722 -6.822 1.00 92.25 80 PRO A N 1
ATOM 684 C CA . PRO A 1 80 ? -2.359 -5.376 -6.275 1.00 92.25 80 PRO A CA 1
ATOM 685 C C . PRO A 1 80 ? -3.743 -4.854 -5.870 1.00 92.25 80 PRO A C 1
ATOM 687 O O . PRO A 1 80 ? -4.750 -5.265 -6.453 1.00 92.25 80 PRO A O 1
ATOM 690 N N . PRO A 1 81 ? -3.812 -3.955 -4.880 1.00 93.25 81 PRO A N 1
ATOM 691 C CA . PRO A 1 81 ? -5.077 -3.350 -4.490 1.00 93.25 81 PRO A CA 1
ATOM 692 C C . PRO A 1 81 ? -5.648 -2.465 -5.602 1.00 93.25 81 PRO A C 1
ATOM 694 O O . PRO A 1 81 ? -4.907 -1.851 -6.373 1.00 93.25 81 PRO A O 1
ATOM 697 N N . THR A 1 82 ? -6.976 -2.387 -5.670 1.00 92.31 82 THR A N 1
ATOM 698 C CA . THR A 1 82 ? -7.686 -1.494 -6.592 1.00 92.31 82 THR A CA 1
ATOM 699 C C . THR A 1 82 ? -7.989 -0.154 -5.925 1.00 92.31 82 THR A C 1
ATOM 701 O O . THR A 1 82 ? -8.095 -0.057 -4.703 1.00 92.31 82 THR A O 1
ATOM 704 N N . ALA A 1 83 ? -8.155 0.897 -6.732 1.00 87.81 83 ALA A N 1
ATOM 705 C CA . ALA A 1 83 ? -8.487 2.227 -6.218 1.00 87.81 83 ALA A CA 1
ATOM 706 C C . ALA A 1 83 ? -9.827 2.242 -5.456 1.00 87.81 83 ALA A C 1
ATOM 708 O O . ALA A 1 83 ? -9.935 2.888 -4.416 1.00 87.81 83 ALA A O 1
ATOM 709 N N . GLU A 1 84 ? -10.819 1.493 -5.941 1.00 90.56 84 GLU A N 1
ATOM 710 C CA . GLU A 1 84 ? -12.137 1.368 -5.306 1.00 90.56 84 GLU A CA 1
ATOM 711 C C . GLU A 1 84 ? -12.042 0.708 -3.923 1.00 90.56 84 GLU A C 1
ATOM 713 O O . GLU A 1 84 ? -12.595 1.229 -2.956 1.00 90.56 84 GLU A O 1
ATOM 718 N N . GLU A 1 85 ? -11.266 -0.375 -3.785 1.00 91.06 85 GLU A N 1
ATOM 719 C CA . GLU A 1 85 ? -11.086 -1.065 -2.498 1.00 91.06 85 GLU A CA 1
ATOM 720 C C . GLU A 1 85 ? -10.479 -0.132 -1.438 1.00 91.06 85 GLU A C 1
ATOM 722 O O . GLU A 1 85 ? -10.919 -0.103 -0.282 1.00 91.06 85 GLU A O 1
ATOM 727 N N . ILE A 1 86 ? -9.490 0.665 -1.848 1.00 90.94 86 ILE A N 1
ATOM 728 C CA . ILE A 1 86 ? -8.830 1.643 -0.980 1.00 90.94 86 ILE A CA 1
ATOM 729 C C . ILE A 1 86 ? -9.839 2.707 -0.524 1.00 90.94 86 ILE A C 1
ATOM 731 O O . ILE A 1 86 ? -9.917 3.027 0.665 1.00 90.94 86 ILE A O 1
ATOM 735 N N . GLN A 1 87 ? -10.658 3.229 -1.441 1.00 90.81 87 GLN A N 1
ATOM 736 C CA . GLN A 1 87 ? -11.688 4.221 -1.117 1.00 90.81 87 GLN A CA 1
ATOM 737 C C . GLN A 1 87 ? -12.729 3.675 -0.135 1.00 90.81 87 GLN A C 1
ATOM 739 O O . GLN A 1 87 ? -13.064 4.341 0.848 1.00 90.81 87 GLN A O 1
ATOM 744 N N . GLU A 1 88 ? -13.204 2.449 -0.345 1.00 93.00 88 GLU A N 1
ATOM 745 C CA . GLU A 1 88 ? -14.155 1.801 0.559 1.00 93.00 88 GLU A CA 1
ATOM 746 C C . GLU A 1 88 ? -13.580 1.600 1.964 1.00 93.00 88 GLU A C 1
ATOM 748 O O . GLU A 1 88 ? -14.285 1.776 2.965 1.00 93.00 88 GLU A O 1
ATOM 753 N N . ARG A 1 89 ? -12.297 1.233 2.071 1.00 91.06 89 ARG A N 1
ATOM 754 C CA . ARG A 1 89 ? -11.629 1.111 3.370 1.00 91.06 89 ARG A CA 1
ATOM 755 C C . ARG A 1 89 ? -11.539 2.464 4.067 1.00 91.06 89 ARG A C 1
ATOM 757 O O . ARG A 1 89 ? -11.868 2.537 5.251 1.00 91.06 89 ARG A O 1
ATOM 764 N N . ILE A 1 90 ? -11.139 3.518 3.353 1.00 91.38 90 ILE A N 1
ATOM 765 C CA . ILE A 1 90 ? -11.068 4.882 3.899 1.00 91.38 90 ILE A CA 1
ATOM 766 C C . ILE A 1 90 ? -12.448 5.314 4.411 1.00 91.38 90 ILE A C 1
ATOM 768 O O . ILE A 1 90 ? -12.564 5.803 5.536 1.00 91.38 90 ILE A O 1
ATOM 772 N N . ALA A 1 91 ? -13.508 5.064 3.638 1.00 94.56 91 ALA A N 1
ATOM 773 C CA . ALA A 1 91 ? -14.877 5.377 4.036 1.00 94.56 91 ALA A CA 1
ATOM 774 C C . ALA A 1 91 ? -15.297 4.622 5.309 1.00 94.56 91 ALA A C 1
ATOM 776 O O . ALA A 1 91 ? -15.812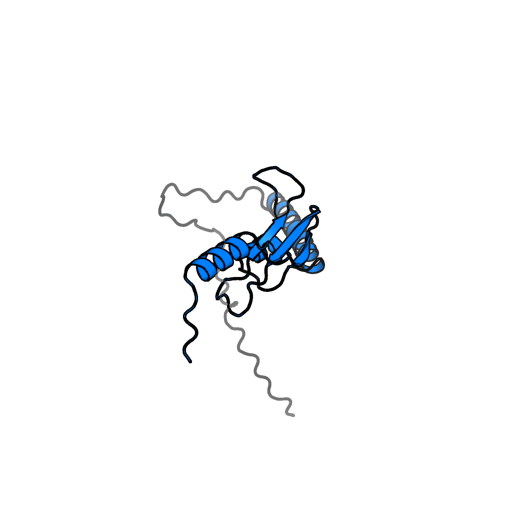 5.231 6.251 1.00 94.56 91 ALA A O 1
ATOM 777 N N . ARG A 1 92 ? -15.022 3.313 5.387 1.00 94.56 92 ARG A N 1
ATOM 778 C CA . ARG A 1 92 ? -15.295 2.507 6.590 1.00 94.56 92 ARG A CA 1
ATOM 779 C C . ARG A 1 92 ? -14.502 2.985 7.801 1.00 94.56 92 ARG A C 1
ATOM 781 O O . ARG A 1 92 ? -15.051 3.046 8.899 1.00 94.56 92 ARG A O 1
ATOM 788 N N . GLN A 1 93 ? -13.235 3.349 7.617 1.00 93.12 93 GLN A N 1
ATOM 789 C CA . GLN A 1 93 ? -12.399 3.876 8.692 1.00 93.12 93 GLN A CA 1
ATOM 790 C C . GLN A 1 93 ? -12.951 5.208 9.214 1.00 93.12 93 GLN A C 1
ATOM 792 O O . GLN A 1 93 ? -13.092 5.376 10.424 1.00 93.12 93 GLN A O 1
ATOM 797 N N . ALA A 1 94 ? -13.344 6.120 8.323 1.00 94.88 94 ALA A N 1
ATOM 798 C CA . ALA A 1 94 ? -13.961 7.388 8.704 1.00 94.88 94 ALA A CA 1
ATOM 799 C C . ALA A 1 94 ? -15.277 7.184 9.478 1.00 94.88 94 ALA A C 1
ATOM 801 O O . ALA A 1 94 ? -15.503 7.824 10.508 1.00 94.88 94 ALA A O 1
ATOM 802 N N . GLN A 1 95 ? -16.123 6.250 9.031 1.00 96.44 95 GLN A N 1
ATOM 803 C CA . GLN A 1 95 ? -17.361 5.892 9.729 1.00 96.44 95 GLN A CA 1
ATOM 804 C C . GLN A 1 95 ? -17.094 5.293 11.114 1.00 96.44 95 GLN A C 1
ATOM 806 O O . GLN A 1 95 ? -17.754 5.672 12.080 1.00 96.44 95 GLN A O 1
ATOM 811 N N . ALA A 1 96 ? -16.111 4.398 11.235 1.00 95.25 96 ALA A N 1
ATOM 812 C CA . ALA A 1 96 ? -15.736 3.799 12.511 1.00 95.25 96 ALA A CA 1
ATOM 813 C C . ALA A 1 96 ? -15.263 4.858 13.517 1.00 95.25 96 ALA A C 1
ATOM 815 O O . ALA A 1 96 ? -15.713 4.850 14.661 1.00 95.25 96 ALA A O 1
ATOM 816 N N . VAL A 1 97 ? -14.436 5.817 13.082 1.00 95.75 97 VAL A N 1
ATOM 817 C CA . VAL A 1 97 ? -13.999 6.938 13.931 1.00 95.75 97 VAL A CA 1
ATOM 818 C C . VAL A 1 97 ? -15.186 7.806 14.358 1.00 95.75 97 VAL A C 1
ATOM 820 O O . VAL A 1 97 ? -15.291 8.181 15.526 1.00 95.75 97 VAL A O 1
ATOM 823 N N . ALA A 1 98 ? -16.118 8.102 13.448 1.00 94.69 98 ALA A N 1
ATOM 824 C CA . ALA A 1 98 ? -17.315 8.873 13.779 1.00 94.69 98 ALA A CA 1
ATOM 825 C C . ALA A 1 98 ? -18.209 8.152 14.802 1.00 94.69 98 ALA A C 1
ATOM 827 O O . ALA A 1 98 ? -18.706 8.780 15.738 1.00 94.69 98 ALA A O 1
ATOM 828 N N . ASN A 1 99 ? -18.387 6.838 14.649 1.00 94.19 99 ASN A N 1
ATOM 829 C CA . ASN A 1 99 ? -19.156 6.014 15.576 1.00 94.19 99 ASN A CA 1
ATOM 830 C C . ASN A 1 99 ? -18.473 5.912 16.944 1.00 94.19 99 ASN A C 1
ATOM 832 O O . ASN A 1 99 ? -19.146 6.077 17.957 1.00 94.19 99 ASN A O 1
ATOM 836 N N . ALA A 1 100 ? -17.149 5.731 16.985 1.00 92.88 100 ALA A N 1
ATOM 837 C CA . ALA A 1 100 ? -16.377 5.729 18.228 1.00 92.88 100 ALA A CA 1
ATOM 838 C C . ALA A 1 100 ? -16.538 7.056 18.984 1.00 92.88 100 ALA A C 1
ATOM 840 O O . ALA A 1 100 ? -16.887 7.062 20.159 1.00 92.88 100 ALA A O 1
ATOM 841 N N . LYS A 1 101 ? -16.421 8.190 18.283 1.00 92.56 101 LYS A N 1
ATOM 842 C CA . LYS A 1 101 ? -16.607 9.521 18.878 1.00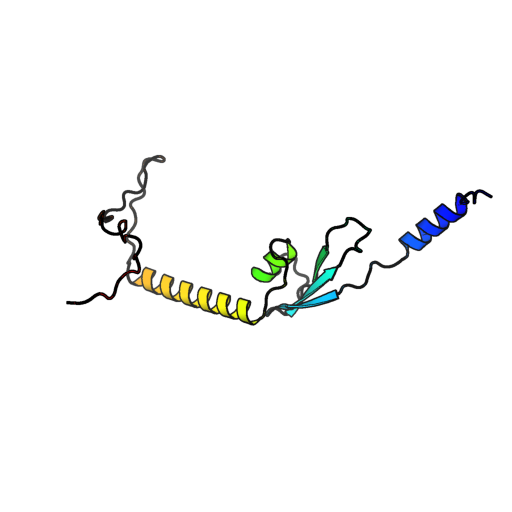 92.56 101 LYS A CA 1
ATOM 843 C C . LYS A 1 101 ? -18.028 9.759 19.403 1.00 92.56 101 LYS A C 1
ATOM 845 O O . LYS A 1 101 ? -18.211 10.542 20.332 1.00 92.56 101 LYS A O 1
ATOM 850 N N . ARG A 1 102 ? -19.048 9.153 18.786 1.00 88.75 102 ARG A N 1
ATOM 851 C CA . ARG A 1 102 ? -20.431 9.190 19.296 1.00 88.75 102 ARG A CA 1
ATOM 852 C C . ARG A 1 102 ? -20.553 8.352 20.564 1.00 88.75 102 ARG A C 1
ATOM 854 O O . ARG A 1 102 ? -20.997 8.872 21.578 1.00 88.75 102 ARG A O 1
ATOM 861 N N . LEU A 1 103 ? -20.044 7.121 20.534 1.00 86.62 103 LEU A N 1
ATOM 862 C CA . LEU A 1 103 ? -20.058 6.219 21.683 1.00 86.62 103 LEU A CA 1
ATOM 863 C C . LEU A 1 103 ? -19.320 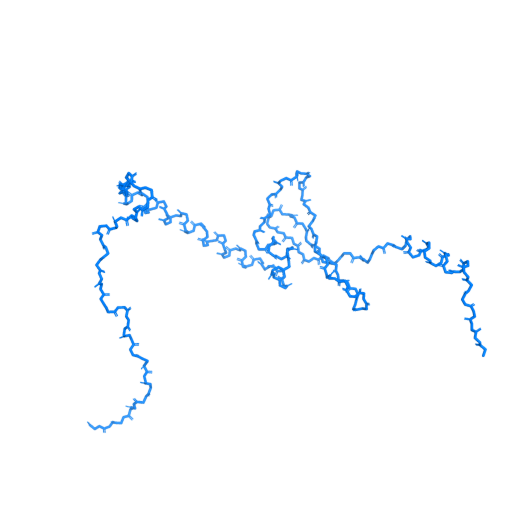6.804 22.895 1.00 86.62 103 LEU A C 1
ATOM 865 O O . LEU A 1 103 ? -19.806 6.682 24.010 1.00 86.62 103 LEU A O 1
ATOM 869 N N . GLU A 1 104 ? -18.191 7.483 22.692 1.00 85.00 104 GLU A N 1
ATOM 870 C CA . GLU A 1 104 ? -17.452 8.166 23.766 1.00 85.00 104 GLU A CA 1
ATOM 871 C C . GLU A 1 104 ? -18.249 9.302 24.424 1.00 85.00 104 GLU A C 1
ATOM 873 O O . GLU A 1 104 ? -18.074 9.569 25.613 1.00 85.00 104 GLU A O 1
ATOM 878 N N . LYS A 1 105 ? -19.112 9.987 23.663 1.00 84.19 105 LYS A N 1
ATOM 879 C CA . LYS A 1 105 ? -19.999 11.029 24.200 1.00 84.19 105 LYS A CA 1
ATOM 880 C C . LYS A 1 105 ? -21.179 10.427 24.953 1.00 84.19 105 LYS A C 1
ATOM 882 O O . LYS A 1 105 ? -21.547 10.954 25.998 1.00 84.19 105 LYS A O 1
ATOM 887 N N . ASP A 1 106 ? -21.753 9.358 24.407 1.00 78.19 106 ASP A N 1
ATOM 888 C CA . ASP A 1 106 ? -22.955 8.721 24.941 1.00 78.19 106 ASP A CA 1
ATOM 889 C C . ASP A 1 106 ? -22.632 7.883 26.189 1.00 78.19 106 ASP A C 1
ATOM 891 O O . ASP A 1 106 ? -23.336 7.960 27.194 1.00 78.19 106 ASP A O 1
ATOM 895 N N . MET A 1 107 ? -21.527 7.132 26.171 1.00 62.28 107 MET A N 1
ATOM 896 C CA . MET A 1 107 ? -21.055 6.325 27.299 1.00 62.28 107 MET A CA 1
ATOM 897 C C . MET A 1 107 ? -20.098 7.101 28.198 1.00 62.28 107 MET A C 1
ATOM 899 O O . MET A 1 107 ? -18.962 6.669 28.403 1.00 62.28 107 MET A O 1
ATOM 903 N N . GLY A 1 108 ? -20.531 8.249 28.723 1.00 56.78 108 GLY A N 1
ATOM 904 C CA . GLY A 1 108 ? -19.737 9.064 29.644 1.00 56.78 108 GLY A CA 1
ATOM 905 C C . GLY A 1 108 ? -19.011 8.215 30.697 1.00 56.78 108 GLY A C 1
ATOM 906 O O . GLY A 1 108 ? -19.609 7.826 31.688 1.00 56.78 108 GLY A O 1
ATOM 907 N N . LYS A 1 109 ? -17.727 7.919 30.446 1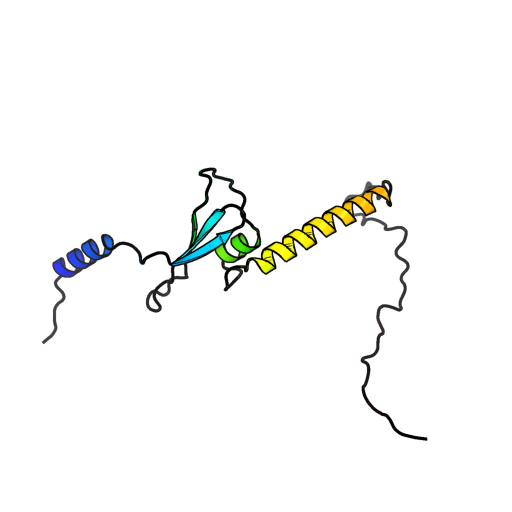.00 57.28 109 LYS A N 1
ATOM 908 C CA . LYS A 1 109 ? -16.781 7.185 31.302 1.00 57.28 109 LYS A CA 1
ATOM 909 C C . LYS A 1 109 ? -17.437 6.155 32.238 1.00 57.28 109 LYS A C 1
ATOM 911 O O . LYS A 1 109 ? -17.335 6.293 33.456 1.00 57.28 109 LYS A O 1
ATOM 916 N N . GLU A 1 110 ? -18.031 5.085 31.713 1.00 57.53 110 GLU A N 1
ATOM 917 C CA . GLU A 1 110 ? -18.166 3.871 32.530 1.00 57.53 110 GLU A CA 1
ATOM 918 C C . GLU A 1 110 ? -16.761 3.285 32.726 1.00 57.53 110 GLU A C 1
ATOM 920 O O . GLU A 1 110 ? -16.244 2.511 31.922 1.00 57.53 110 GLU A O 1
ATOM 925 N N . VAL A 1 111 ? -16.083 3.756 33.774 1.00 57.09 111 VAL A N 1
ATOM 926 C CA . VAL A 1 111 ? -14.783 3.243 34.197 1.00 57.09 111 VAL A CA 1
ATOM 927 C C . VAL A 1 111 ? -15.022 1.830 34.705 1.00 57.09 111 VAL A C 1
ATOM 929 O O . VAL A 1 111 ? -15.588 1.649 35.781 1.00 57.09 111 VAL A O 1
ATOM 932 N N . ILE A 1 112 ? -14.591 0.825 33.941 1.00 60.31 112 ILE A N 1
ATOM 933 C CA . ILE A 1 112 ? -14.444 -0.532 34.470 1.00 60.31 112 ILE A CA 1
ATOM 934 C C . ILE A 1 112 ? -13.493 -0.389 35.663 1.00 60.31 112 ILE A C 1
ATOM 936 O O . ILE A 1 112 ? -12.350 0.033 35.453 1.00 60.31 112 ILE A O 1
ATOM 940 N N . PRO A 1 113 ? -13.932 -0.647 36.909 1.00 60.00 113 PRO A N 1
ATOM 941 C CA . PRO A 1 113 ? -13.048 -0.503 38.050 1.00 60.00 113 PRO A CA 1
ATOM 942 C C . PRO A 1 113 ? -11.889 -1.472 37.841 1.00 60.00 113 PRO A C 1
ATOM 944 O O . PRO A 1 113 ? -12.099 -2.682 37.740 1.00 60.00 113 PRO A O 1
ATOM 947 N N . ALA A 1 114 ? -10.675 -0.932 37.712 1.00 62.09 114 ALA A N 1
ATOM 948 C CA . ALA A 1 114 ? -9.471 -1.739 37.639 1.00 62.09 114 ALA A CA 1
ATOM 949 C C . ALA A 1 114 ? -9.414 -2.571 38.923 1.00 62.09 114 ALA A C 1
ATOM 951 O O . ALA A 1 114 ? -9.260 -2.029 40.018 1.00 62.09 114 ALA A O 1
ATOM 952 N N . SER A 1 115 ? -9.631 -3.879 38.804 1.00 63.22 115 SER A N 1
ATOM 953 C CA . SER A 1 115 ? -9.510 -4.785 39.935 1.00 63.22 115 SER A CA 1
ATOM 954 C C . SER A 1 115 ? -8.062 -4.772 40.412 1.00 63.22 115 SER A C 1
ATOM 956 O O . SER A 1 115 ? -7.144 -4.906 39.608 1.00 63.22 115 SER A O 1
ATOM 958 N N . THR A 1 116 ? -7.862 -4.633 41.719 1.00 69.12 116 THR A N 1
ATOM 959 C CA . THR A 1 116 ? -6.537 -4.642 42.359 1.00 69.12 116 THR A CA 1
ATOM 960 C C . THR A 1 116 ? -5.776 -5.957 42.126 1.00 69.12 116 THR A C 1
ATOM 962 O O . THR A 1 116 ? -4.549 -5.979 42.189 1.00 69.12 116 THR A O 1
ATOM 965 N N . ASP A 1 117 ? -6.487 -7.042 41.807 1.00 71.81 117 ASP A N 1
ATOM 966 C CA . ASP A 1 117 ? -5.900 -8.355 41.561 1.00 71.81 117 ASP A CA 1
ATOM 967 C C . ASP A 1 117 ? -5.449 -8.510 40.093 1.00 71.81 117 ASP A C 1
ATOM 969 O O . ASP A 1 117 ? -6.285 -8.444 39.187 1.00 71.81 117 ASP A O 1
ATOM 973 N N . PRO A 1 118 ? -4.165 -8.818 39.821 1.00 69.69 118 PRO A N 1
ATOM 974 C CA . PRO A 1 118 ? -3.641 -8.974 38.458 1.00 69.69 118 PRO A CA 1
ATOM 975 C C . PRO A 1 118 ? -4.190 -10.200 37.705 1.00 69.69 118 PRO A C 1
ATOM 977 O O . PRO A 1 118 ? -4.006 -10.315 36.496 1.00 69.69 118 PRO A O 1
ATOM 980 N N . HIS A 1 119 ? -4.867 -11.117 38.405 1.00 75.75 119 HIS A N 1
ATOM 981 C CA . HIS A 1 119 ? -5.524 -12.295 37.826 1.00 75.75 119 HIS A CA 1
ATOM 982 C C . HIS A 1 119 ? -7.054 -12.181 37.777 1.00 75.75 119 HIS A C 1
ATOM 984 O O . HIS A 1 119 ? -7.718 -13.116 37.327 1.00 75.75 119 HIS A O 1
ATOM 990 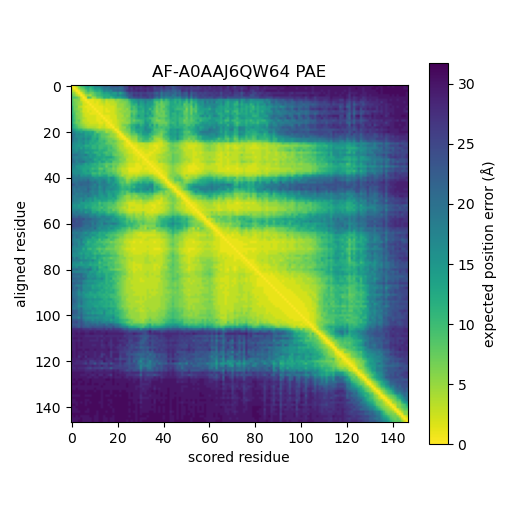N N . ALA A 1 120 ? -7.636 -11.076 38.251 1.00 71.62 120 ALA A N 1
ATOM 991 C CA . ALA A 1 120 ? -9.078 -10.904 38.199 1.00 71.62 120 ALA A CA 1
ATOM 992 C C . ALA A 1 120 ? -9.516 -10.484 36.793 1.00 71.62 120 ALA A C 1
ATOM 994 O O . ALA A 1 120 ? -9.042 -9.504 36.222 1.00 71.62 120 ALA A O 1
ATOM 995 N N . PHE A 1 121 ? -10.461 -11.238 36.240 1.00 67.44 121 PHE A N 1
ATOM 996 C CA . PHE A 1 121 ? -11.132 -10.865 35.004 1.00 67.44 121 PHE A CA 1
ATOM 997 C C . PHE A 1 121 ? -12.072 -9.674 35.254 1.00 67.44 121 PHE A C 1
ATOM 999 O O . PHE A 1 121 ? -12.717 -9.621 36.309 1.00 67.44 121 PHE A O 1
ATOM 1006 N N . PRO A 1 122 ? -12.196 -8.732 34.301 1.00 69.69 122 PRO A N 1
ATOM 1007 C CA . PRO A 1 122 ? -13.111 -7.607 34.436 1.00 69.69 122 PRO A CA 1
ATOM 1008 C C . PRO A 1 122 ? -14.549 -8.114 34.588 1.00 69.69 122 PRO A C 1
ATOM 1010 O O . PRO A 1 122 ? -15.064 -8.848 33.742 1.00 69.69 122 PRO A O 1
ATOM 1013 N N . LYS A 1 123 ? -15.209 -7.720 35.681 1.00 65.44 123 LYS A N 1
ATOM 1014 C CA . LYS A 1 123 ? -16.620 -8.039 35.920 1.00 65.44 123 LYS A CA 1
ATOM 1015 C C . LYS A 1 123 ? -17.483 -7.045 35.148 1.00 65.44 123 LYS A C 1
ATOM 1017 O O . LYS A 1 123 ? -17.674 -5.914 35.585 1.00 65.44 123 LYS A O 1
ATOM 1022 N N . LEU A 1 124 ? -17.980 -7.462 33.988 1.00 65.62 124 LEU A N 1
ATOM 1023 C CA . LEU A 1 124 ? -18.932 -6.684 33.195 1.00 65.62 124 LEU A CA 1
ATOM 1024 C C . LEU A 1 124 ? -20.310 -6.764 33.866 1.00 65.62 124 LEU A C 1
ATOM 1026 O O . LEU A 1 124 ? -20.887 -7.845 33.950 1.00 65.62 124 LEU A O 1
ATOM 1030 N N . GLY A 1 125 ? -20.832 -5.637 34.356 1.00 60.25 125 GLY A N 1
ATOM 1031 C CA . GLY A 1 125 ? -22.046 -5.600 35.186 1.00 60.25 125 GLY A CA 1
ATOM 1032 C C . GLY A 1 125 ? -23.342 -6.037 34.490 1.00 60.25 125 GLY A C 1
ATOM 1033 O O . GLY A 1 125 ? -24.330 -6.303 35.170 1.00 60.25 125 GLY A O 1
ATOM 1034 N N . ASN A 1 126 ? -23.355 -6.120 33.151 1.00 52.81 126 ASN A N 1
ATOM 1035 C CA . ASN A 1 126 ? -24.603 -6.076 32.378 1.00 52.81 126 ASN A CA 1
ATOM 1036 C C . ASN A 1 126 ? -24.712 -7.164 31.289 1.00 52.81 126 ASN A C 1
ATOM 1038 O O . ASN A 1 126 ? -25.513 -7.018 30.367 1.00 52.81 126 ASN A O 1
ATOM 1042 N N . TYR A 1 127 ? -23.932 -8.252 31.340 1.00 53.62 127 TYR A N 1
ATOM 1043 C CA . TYR A 1 127 ? -24.145 -9.375 30.415 1.00 53.62 127 TYR A CA 1
ATOM 1044 C C . TYR A 1 127 ? -25.381 -10.174 30.851 1.00 53.62 127 TYR A C 1
ATOM 1046 O O . TYR A 1 127 ? -25.294 -11.147 31.597 1.00 53.62 127 TYR A O 1
ATOM 1054 N N . SER A 1 128 ? -26.560 -9.749 30.394 1.00 49.94 128 SER A N 1
ATOM 1055 C CA . SER A 1 128 ? -27.745 -10.601 30.424 1.00 49.94 128 SER A CA 1
ATOM 1056 C C . SER A 1 128 ? -27.493 -11.762 29.466 1.00 49.94 128 SER A C 1
ATOM 1058 O O . SER A 1 128 ? -27.348 -11.563 28.258 1.00 49.94 128 SER A O 1
ATOM 1060 N N . SER A 1 129 ? -27.393 -12.980 29.992 1.00 53.06 129 SER A N 1
ATOM 1061 C CA . SER A 1 129 ? -27.387 -14.197 29.189 1.00 53.06 129 SER A CA 1
ATOM 1062 C C . SER A 1 129 ? -28.767 -14.358 28.550 1.00 53.06 129 SER A C 1
ATOM 1064 O O . SER A 1 129 ? -29.607 -15.081 29.079 1.00 53.06 129 SER A O 1
ATOM 1066 N N . ASN A 1 130 ? -29.044 -13.651 27.452 1.00 47.22 130 ASN A N 1
ATOM 1067 C CA . ASN A 1 130 ? -30.212 -13.953 26.639 1.00 47.22 130 ASN A CA 1
ATOM 1068 C C . ASN A 1 130 ? -29.930 -15.267 25.882 1.00 47.22 130 ASN A C 1
ATOM 1070 O O . ASN A 1 130 ? -29.114 -15.259 24.957 1.00 47.22 130 ASN A O 1
ATOM 1074 N N . PRO A 1 131 ? -30.559 -16.403 26.238 1.00 51.81 131 PRO A N 1
ATOM 1075 C CA . PRO A 1 131 ? -30.208 -17.711 25.682 1.00 51.81 131 PRO A CA 1
ATOM 1076 C C . PRO A 1 131 ? -30.703 -17.912 24.239 1.00 51.81 131 PRO A C 1
ATOM 1078 O O . PRO A 1 131 ? -30.513 -18.982 23.669 1.00 51.81 131 PRO A O 1
ATOM 1081 N N . GLN A 1 132 ? -31.371 -16.923 23.637 1.00 47.28 132 GLN A N 1
ATOM 1082 C CA . GLN A 1 132 ? -32.038 -17.077 22.338 1.00 47.28 132 GLN A CA 1
ATOM 1083 C C . GLN A 1 132 ? -31.121 -16.902 21.117 1.00 47.28 132 GLN A C 1
ATOM 1085 O O . GLN A 1 132 ? -31.512 -17.267 20.009 1.00 47.28 132 GLN A O 1
ATOM 1090 N N . ILE A 1 133 ? -29.883 -16.425 21.284 1.00 49.69 133 ILE A N 1
ATOM 1091 C CA . ILE A 1 133 ? -28.899 -16.327 20.189 1.00 49.69 133 ILE A CA 1
ATOM 1092 C C . ILE A 1 133 ? -28.141 -17.660 20.089 1.00 49.69 133 ILE A C 1
ATOM 1094 O O . ILE A 1 133 ? -26.955 -17.759 20.378 1.00 49.69 133 ILE A O 1
ATOM 1098 N N . GLY A 1 134 ? -28.861 -18.729 19.763 1.00 44.28 134 GLY A N 1
ATOM 1099 C CA . GLY A 1 134 ? -28.281 -20.073 19.663 1.00 44.28 134 GLY A CA 1
ATOM 1100 C C . GLY A 1 134 ? -29.176 -21.123 19.013 1.00 44.28 134 GLY A C 1
ATOM 1101 O O . GLY A 1 134 ? -28.734 -22.243 18.790 1.00 44.28 134 GLY A O 1
ATOM 1102 N N . SER A 1 135 ? -30.421 -20.790 18.672 1.00 47.44 135 SER A N 1
ATOM 1103 C CA . SER A 1 135 ? -31.342 -21.725 18.023 1.00 47.44 135 SER A CA 1
ATOM 1104 C C . SER A 1 135 ? -32.177 -21.017 16.959 1.00 47.44 135 SER A C 1
ATOM 1106 O O . SER A 1 135 ? -33.392 -20.908 17.050 1.00 47.44 135 SER A O 1
ATOM 1108 N N . GLN A 1 136 ? -31.523 -20.527 15.906 1.00 48.91 136 GLN A N 1
ATOM 1109 C CA . GLN A 1 136 ? -32.188 -20.511 14.604 1.00 48.91 136 GLN A CA 1
ATOM 1110 C C . GLN A 1 136 ? -32.015 -21.934 14.054 1.00 48.91 136 GLN A C 1
ATOM 1112 O O . GLN A 1 136 ? -30.896 -22.268 13.655 1.00 48.91 136 GLN A O 1
ATOM 1117 N N . PRO A 1 137 ? -33.033 -2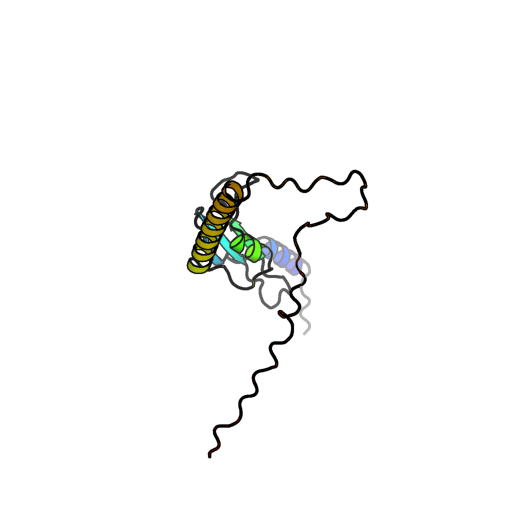2.817 14.102 1.00 45.75 137 PRO A N 1
ATOM 1118 C CA . PRO A 1 137 ? -32.934 -24.074 13.378 1.00 45.75 137 PRO A CA 1
ATOM 1119 C C . PRO A 1 137 ? -32.744 -23.751 11.893 1.00 45.75 137 PRO A C 1
ATOM 1121 O O . PRO A 1 137 ? -33.290 -22.763 11.389 1.00 45.75 137 PRO A O 1
ATOM 1124 N N . LEU A 1 138 ? -31.922 -24.558 11.216 1.00 48.12 138 LEU A N 1
ATOM 1125 C CA . LEU A 1 138 ? -31.753 -24.501 9.768 1.00 48.12 138 LEU A CA 1
ATOM 1126 C C . LEU A 1 138 ? -33.147 -24.468 9.146 1.00 48.12 138 LEU A C 1
ATOM 1128 O O . LEU A 1 138 ? -33.985 -25.318 9.433 1.00 48.12 138 LEU A O 1
ATOM 1132 N N . ARG A 1 139 ? -33.419 -23.414 8.379 1.00 49.56 139 ARG A N 1
ATOM 1133 C CA . ARG A 1 139 ? -34.694 -23.239 7.702 1.00 49.56 139 ARG A CA 1
ATOM 1134 C C . ARG A 1 139 ? -34.791 -24.311 6.629 1.00 49.56 139 ARG A C 1
ATOM 1136 O O . ARG A 1 139 ? -34.308 -24.097 5.518 1.00 49.56 139 ARG A O 1
ATOM 1143 N N . ASP A 1 140 ? -35.390 -25.439 6.989 1.00 45.28 140 ASP A N 1
ATOM 1144 C CA . ASP A 1 140 ? -35.839 -26.436 6.034 1.00 45.28 140 ASP A CA 1
ATOM 1145 C C . ASP A 1 140 ? -36.802 -25.719 5.082 1.00 45.28 140 ASP A C 1
ATOM 1147 O O . ASP A 1 140 ? -37.842 -25.168 5.456 1.00 45.28 140 ASP A O 1
ATOM 1151 N N . LYS A 1 141 ? -36.345 -25.597 3.837 1.00 53.47 141 LYS A N 1
ATOM 1152 C CA . LYS A 1 141 ? -37.254 -25.531 2.701 1.00 53.47 141 LYS A CA 1
ATOM 1153 C C . LYS A 1 141 ? -38.019 -26.853 2.693 1.00 53.47 141 LYS A C 1
ATOM 1155 O O . LYS A 1 141 ? -37.426 -27.832 3.122 1.00 53.47 141 LYS A O 1
ATOM 1160 N N . ASP A 1 142 ? -39.261 -26.817 2.206 1.00 47.09 142 ASP A N 1
ATOM 1161 C CA . ASP A 1 142 ? -40.244 -27.917 2.085 1.00 47.09 142 ASP A CA 1
ATOM 1162 C C . ASP A 1 142 ? -41.397 -27.661 3.085 1.00 47.09 142 ASP A C 1
ATOM 1164 O O . ASP A 1 142 ? -41.174 -27.513 4.276 1.00 47.09 142 ASP A O 1
ATOM 1168 N N . GLU A 1 143 ? -42.664 -27.457 2.731 1.00 45.31 143 GLU A N 1
ATOM 1169 C CA . GLU A 1 143 ? -43.415 -27.678 1.503 1.00 45.31 143 GLU A CA 1
ATOM 1170 C C . GLU A 1 143 ? -44.644 -26.756 1.505 1.00 45.31 143 GLU A C 1
ATOM 1172 O O . GLU A 1 143 ? -45.338 -26.575 2.505 1.00 45.31 143 GLU A O 1
ATOM 1177 N N . ASN A 1 144 ? -44.937 -26.206 0.333 1.00 50.09 144 ASN A N 1
ATOM 1178 C CA . ASN A 1 144 ? -46.271 -25.771 -0.037 1.00 50.09 144 ASN A CA 1
ATOM 1179 C C . ASN A 1 144 ? -47.089 -27.051 -0.308 1.00 50.09 144 ASN A C 1
ATOM 1181 O O . ASN A 1 144 ? -46.925 -27.656 -1.364 1.00 50.09 144 ASN A O 1
ATOM 1185 N N . SER A 1 145 ? -47.921 -27.501 0.630 1.00 45.66 145 SER A N 1
ATOM 1186 C CA . SER A 1 145 ? -48.932 -28.543 0.384 1.00 45.66 145 SER A CA 1
ATOM 1187 C C . SER A 1 145 ? -50.070 -28.354 1.390 1.00 45.66 145 SER A C 1
ATOM 1189 O O . SER A 1 145 ? -49.949 -28.684 2.560 1.00 45.66 145 SER A O 1
ATOM 1191 N N . SER A 1 146 ? -51.037 -27.509 1.036 1.00 50.72 146 SER A N 1
ATOM 1192 C CA . SER A 1 146 ? -52.395 -27.945 0.679 1.00 50.72 146 SER A CA 1
ATOM 1193 C C . SER A 1 146 ? -53.114 -28.699 1.803 1.00 50.72 146 SER A C 1
ATOM 1195 O O . SER A 1 146 ? -52.983 -29.916 1.907 1.00 50.72 146 SER A O 1
ATOM 1197 N N . LEU A 1 147 ? -53.922 -27.981 2.589 1.00 42.50 147 LEU A N 1
ATOM 1198 C CA . LEU A 1 147 ? -55.397 -28.041 2.579 1.00 42.50 147 LEU A CA 1
ATOM 1199 C C . LEU A 1 147 ? -55.979 -27.121 3.660 1.00 42.50 147 LEU A C 1
ATOM 1201 O O . LEU A 1 147 ? -55.470 -27.147 4.801 1.00 42.50 147 LEU A O 1
#

Sequence (147 aa):
MSRQRSVLQVLYDNFWNSLRRQPPLKPVGEDYLGNKYFEFQAGERSGRRSKRQVQPVSEEVDYELPFEWEAWLRGRRRDPPTAEEIQERIARQAQAVANAKRLEKDMGKEVIPASTDPHAFPKLGNYSSNPQIGSQPLRDKDENSSL

Organism: NCBI:txid34638

Solvent-accessible surface area (backbone atoms only — not comparable to full-atom values): 9772 Å² total; per-residue (Å²): 136,85,82,78,77,53,68,68,55,54,52,49,51,50,53,53,56,68,67,51,74,76,80,78,69,39,83,72,52,67,52,98,83,61,32,37,35,32,40,37,79,44,57,89,89,67,81,51,73,65,48,54,50,76,50,66,75,62,91,59,91,83,66,90,70,59,67,60,56,48,38,29,53,72,62,78,36,93,64,78,72,52,74,65,60,54,52,53,48,53,52,52,51,54,50,50,53,53,50,51,58,47,48,58,64,72,52,66,78,80,70,75,77,80,64,90,48,95,83,60,75,85,83,71,94,75,78,74,84,68,81,72,89,76,68,80,71,81,81,70,79,82,79,98,72,91,132

InterPro domains:
  IPR007763 NADH dehydrogenase [ubiquinone] 1 alpha subcomplex subunit 12 [PF05071] (28-99)
  IPR052618 Complex I NDUFA12 subunit [PTHR32470] (1-108)

Radius of gyration: 29.65 Å; Cα contacts (8 Å, |Δi|>4): 94; chains: 1; bounding box: 94×46×73 Å

Mean predicted aligned error: 15.19 Å

pLDDT: mean 76.6, std 16.48, range [38.25, 96.44]